Protein AF-A0A3N5BMS4-F1 (afdb_monomer_lite)

Foldseek 3Di:
DDDDPPPPDDPVVVVVPPPPPPDDDFDADPVRDTDDDPVRCVVQVVPPQFVDWDWDADPVGIDIHGDQQDPPQVVSCVVCVVVCVPPPDSSQVSCSSNVHHPPDDGD

Sequence (107 aa):
MKAAKVRKKPPGERAHLEAKRTQWILKLNPKGQATIPLEVRRVLGVGGECRELKLVAMEDGFRLLPHKPPLPVHQYIGYCAEELAEVEDPVAFVRELRGRPAGTPEE

pLDDT: mean 72.23, std 15.92, range [38.53, 94.88]

Radius of gyration: 19.87 Å; chains: 1; bounding box: 55×51×42 Å

Structure (mmCIF, N/CA/C/O backbone):
data_AF-A0A3N5BMS4-F1
#
_entry.id   AF-A0A3N5BMS4-F1
#
loop_
_atom_site.group_PDB
_atom_site.id
_atom_site.type_symbol
_atom_site.label_atom_id
_atom_site.label_alt_id
_atom_site.label_comp_id
_atom_site.label_asym_id
_atom_site.label_entity_id
_atom_site.label_seq_id
_atom_site.pdbx_PDB_ins_code
_atom_site.Cartn_x
_atom_site.Cartn_y
_atom_site.Cartn_z
_atom_site.occupancy
_atom_site.B_iso_or_equiv
_atom_site.auth_seq_id
_atom_site.auth_comp_id
_atom_site.auth_asym_id
_atom_site.auth_atom_id
_atom_site.pdbx_PDB_model_num
ATOM 1 N N . MET A 1 1 ? -40.712 -39.219 6.177 1.00 40.88 1 MET A N 1
ATOM 2 C CA . MET A 1 1 ? -39.506 -38.492 6.637 1.00 40.88 1 MET A CA 1
ATOM 3 C C . MET A 1 1 ? -39.169 -37.423 5.601 1.00 40.88 1 MET A C 1
ATOM 5 O O . MET A 1 1 ? -38.992 -37.774 4.444 1.00 40.88 1 MET A O 1
ATOM 9 N N . LYS A 1 2 ? -39.191 -36.128 5.954 1.00 38.53 2 LYS A N 1
ATOM 10 C CA . LYS A 1 2 ? -38.887 -35.026 5.018 1.00 38.53 2 LYS A CA 1
ATOM 11 C C . LYS A 1 2 ? -37.421 -34.615 5.184 1.00 38.53 2 LYS A C 1
ATOM 13 O O . LYS A 1 2 ? -37.029 -34.203 6.269 1.00 38.53 2 LYS A O 1
ATOM 18 N N . ALA A 1 3 ? -36.626 -34.736 4.123 1.00 41.41 3 ALA A N 1
ATOM 19 C CA . ALA A 1 3 ? -35.235 -34.294 4.108 1.00 41.41 3 ALA A CA 1
ATOM 20 C C . ALA A 1 3 ? -35.166 -32.757 4.115 1.00 41.41 3 ALA A C 1
ATOM 22 O O . ALA A 1 3 ? -35.675 -32.095 3.207 1.00 41.41 3 ALA A O 1
ATOM 23 N N . ALA A 1 4 ? -34.545 -32.185 5.147 1.00 46.28 4 ALA A N 1
ATOM 24 C CA . ALA A 1 4 ? -34.273 -30.758 5.227 1.00 46.28 4 ALA A CA 1
ATOM 25 C C . ALA A 1 4 ? -33.188 -30.385 4.204 1.00 46.28 4 ALA A C 1
ATOM 27 O O . ALA A 1 4 ? -32.034 -30.800 4.317 1.00 46.28 4 ALA A O 1
ATOM 28 N N . LYS A 1 5 ? -33.552 -29.591 3.190 1.00 45.22 5 LYS A N 1
ATOM 29 C CA . LYS A 1 5 ? -32.589 -28.964 2.276 1.00 45.22 5 LYS A CA 1
ATOM 30 C C . LYS A 1 5 ? -31.768 -27.936 3.058 1.00 45.22 5 LYS A C 1
ATOM 32 O O . LYS A 1 5 ? -32.195 -26.798 3.236 1.00 45.22 5 LYS A O 1
ATOM 37 N N . VAL A 1 6 ? -30.576 -28.333 3.499 1.00 52.16 6 VAL A N 1
ATOM 38 C CA . VAL A 1 6 ? -29.551 -27.415 4.006 1.00 52.16 6 VAL A CA 1
ATOM 39 C C . VAL A 1 6 ? -29.102 -26.537 2.838 1.00 52.16 6 VAL A C 1
ATOM 41 O O . VAL A 1 6 ? -28.306 -26.949 1.994 1.00 52.16 6 VAL A O 1
ATOM 44 N N . ARG A 1 7 ? -29.654 -25.322 2.757 1.00 50.88 7 ARG A N 1
ATOM 45 C CA . ARG A 1 7 ? -29.160 -24.270 1.864 1.00 50.88 7 ARG A CA 1
ATOM 46 C C . ARG A 1 7 ? -27.725 -23.943 2.285 1.00 50.88 7 ARG A C 1
ATOM 48 O O . ARG A 1 7 ? -27.510 -23.271 3.290 1.00 50.88 7 ARG A O 1
ATOM 55 N N . LYS A 1 8 ? -26.735 -24.434 1.534 1.00 52.97 8 LYS A N 1
ATOM 56 C CA . LYS A 1 8 ? -25.354 -23.952 1.644 1.00 52.97 8 LYS A CA 1
ATOM 57 C C . LYS A 1 8 ? -25.355 -22.483 1.211 1.00 52.97 8 LYS A C 1
ATOM 59 O O . LYS A 1 8 ? -25.561 -22.189 0.038 1.00 52.97 8 LYS A O 1
ATOM 64 N N . LYS A 1 9 ? -25.201 -21.576 2.179 1.00 51.25 9 LYS A N 1
ATOM 65 C CA . LYS A 1 9 ? -24.983 -20.145 1.935 1.00 51.25 9 LYS A CA 1
ATOM 66 C C . LYS A 1 9 ? -23.752 -19.941 1.032 1.00 51.25 9 LYS A C 1
ATOM 68 O O 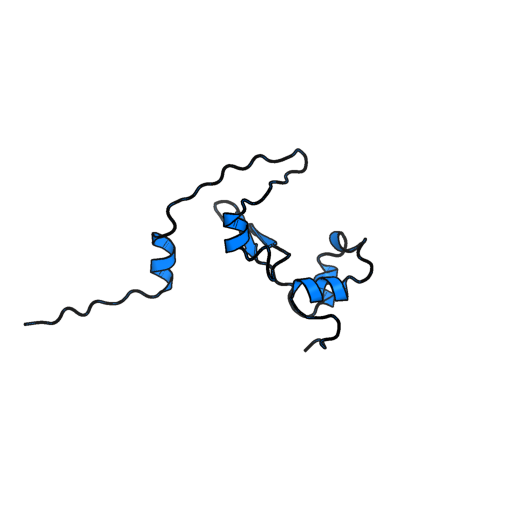. LYS A 1 9 ? -22.817 -20.744 1.120 1.00 51.25 9 LYS A O 1
ATOM 73 N N . PRO A 1 10 ? -23.762 -18.918 0.158 1.00 51.47 10 PRO A N 1
ATOM 74 C CA . PRO A 1 10 ? -22.697 -18.678 -0.808 1.00 51.47 10 PRO A CA 1
ATOM 75 C C . PRO A 1 10 ? -21.346 -18.418 -0.116 1.00 51.47 10 PRO A C 1
ATOM 77 O O . PRO A 1 10 ? -21.322 -17.954 1.028 1.00 51.47 10 PRO A O 1
ATOM 80 N N . PRO A 1 11 ? -20.214 -18.681 -0.797 1.00 50.66 11 PRO A N 1
ATOM 81 C CA . PRO A 1 11 ? -18.871 -18.621 -0.204 1.00 50.66 11 PRO A CA 1
ATOM 82 C C . PRO A 1 11 ? -18.518 -17.267 0.434 1.00 50.66 11 PRO A C 1
ATOM 84 O O . PRO A 1 11 ? -17.697 -17.217 1.346 1.00 50.66 11 PRO A O 1
ATOM 87 N N . GLY A 1 12 ? -19.170 -16.183 -0.003 1.00 47.53 12 GLY A N 1
ATOM 88 C CA . GLY A 1 12 ? -18.923 -14.824 0.482 1.00 47.53 12 GLY A CA 1
ATOM 89 C C . GLY A 1 12 ? -19.374 -14.547 1.921 1.00 47.53 12 GLY A C 1
ATOM 90 O O . GLY A 1 12 ? -18.756 -13.729 2.590 1.00 47.53 12 GLY A O 1
ATOM 91 N N . GLU A 1 13 ? -20.393 -15.242 2.445 1.00 44.44 13 GLU A N 1
ATOM 92 C CA . GLU A 1 13 ? -20.859 -15.009 3.828 1.00 44.44 13 GLU A CA 1
ATOM 93 C C . GLU A 1 13 ? -19.984 -15.708 4.882 1.00 44.44 13 GLU A C 1
ATOM 95 O O . GLU A 1 13 ? -19.942 -15.276 6.032 1.00 44.44 13 GLU A O 1
ATOM 100 N N . ARG A 1 14 ? -19.256 -16.775 4.514 1.00 44.91 14 ARG A N 1
ATOM 101 C CA . ARG A 1 14 ? -18.364 -17.488 5.449 1.00 44.91 14 ARG A CA 1
ATOM 102 C C . ARG A 1 14 ? -17.060 -16.740 5.708 1.00 44.91 14 ARG A C 1
ATOM 104 O O . ARG A 1 14 ? -16.582 -16.750 6.836 1.00 44.91 14 ARG A O 1
ATOM 111 N N . ALA A 1 15 ? -16.536 -16.028 4.709 1.00 46.62 15 ALA A N 1
ATOM 112 C CA . ALA A 1 15 ? -15.312 -15.239 4.864 1.00 46.62 15 ALA A CA 1
ATOM 113 C C . ALA A 1 15 ? -15.463 -14.083 5.875 1.00 46.62 15 ALA A C 1
ATOM 115 O O . ALA A 1 15 ? -14.472 -13.613 6.425 1.00 46.62 15 ALA A O 1
ATOM 116 N N . HIS A 1 16 ? -16.697 -13.650 6.157 1.00 45.69 16 HIS A N 1
ATOM 117 C CA . HIS A 1 16 ? -16.968 -12.509 7.032 1.00 45.69 16 HIS A CA 1
ATOM 118 C C . HIS A 1 16 ? -17.083 -12.861 8.526 1.00 45.69 16 HIS A C 1
ATOM 120 O O . HIS A 1 16 ? -17.004 -11.963 9.363 1.00 45.69 16 HIS A O 1
ATOM 126 N N . LEU A 1 17 ? -17.272 -14.143 8.870 1.00 42.25 17 LEU A N 1
ATOM 127 C CA . LEU A 1 17 ? -17.552 -14.597 10.243 1.00 42.25 17 LEU A CA 1
ATOM 128 C C . LEU A 1 17 ? -16.336 -15.200 10.970 1.00 42.25 17 LEU A C 1
ATOM 130 O O . LEU A 1 17 ? -16.333 -15.236 12.197 1.00 42.25 17 LEU A O 1
ATOM 134 N N . GLU A 1 18 ? -15.300 -15.641 10.250 1.00 44.16 18 GLU A N 1
ATOM 135 C CA . GLU A 1 18 ? -14.131 -16.320 10.843 1.00 44.16 18 GLU A CA 1
ATOM 136 C C . GLU A 1 18 ? -12.880 -15.448 10.996 1.00 44.16 18 GLU A C 1
ATOM 138 O O . GLU A 1 18 ? -11.908 -15.873 11.626 1.00 44.16 18 GLU A O 1
ATOM 143 N N . ALA A 1 19 ? -12.902 -14.199 10.524 1.00 51.31 19 ALA A N 1
ATOM 144 C CA . ALA A 1 19 ? -11.912 -13.219 10.946 1.00 51.31 19 ALA A CA 1
ATOM 145 C C . ALA A 1 19 ? -12.222 -12.812 12.396 1.00 51.31 19 ALA A C 1
ATOM 147 O O . ALA A 1 19 ? -12.854 -11.788 12.658 1.00 51.31 19 ALA A O 1
ATOM 148 N N . LYS A 1 20 ? -11.795 -13.638 13.363 1.00 53.62 20 LYS A N 1
ATOM 149 C CA . LYS A 1 20 ? -11.589 -13.193 14.747 1.00 53.62 20 LYS A CA 1
ATOM 150 C C . LYS A 1 20 ? -10.928 -11.818 14.668 1.00 53.62 20 LYS A C 1
ATOM 152 O O . LYS A 1 20 ? -9.899 -11.687 14.014 1.00 53.62 20 LYS A O 1
ATOM 157 N N . ARG A 1 21 ? -11.589 -10.818 15.259 1.00 59.59 21 ARG A N 1
ATOM 158 C CA . ARG A 1 21 ? -11.266 -9.383 15.250 1.00 59.59 21 ARG A CA 1
ATOM 159 C C . ARG A 1 21 ? -9.844 -9.115 15.754 1.00 59.59 21 ARG A C 1
ATOM 161 O O . ARG A 1 21 ? -9.657 -8.651 16.874 1.00 59.59 21 ARG A O 1
ATOM 168 N N . THR A 1 22 ? -8.833 -9.429 14.961 1.00 73.00 22 THR A N 1
ATOM 169 C CA . THR A 1 22 ? -7.472 -9.013 15.257 1.00 73.00 22 THR A CA 1
ATOM 170 C C . THR A 1 22 ? -7.420 -7.522 14.976 1.00 73.00 22 THR A C 1
ATOM 172 O O . THR A 1 22 ? -7.564 -7.085 13.837 1.00 73.00 22 THR A O 1
ATOM 175 N N . GLN A 1 23 ? -7.316 -6.737 16.041 1.00 81.31 23 GLN A N 1
ATOM 176 C CA . GLN A 1 23 ? -7.134 -5.299 15.964 1.00 81.31 23 GLN A CA 1
ATOM 177 C C . GLN A 1 23 ? -5.647 -5.005 16.130 1.00 81.31 23 GLN A C 1
ATOM 179 O O . GLN A 1 23 ? -5.017 -5.482 17.074 1.00 81.31 23 GLN A O 1
ATOM 184 N N . TRP A 1 24 ? -5.096 -4.198 15.229 1.00 83.69 24 TRP A N 1
ATOM 185 C CA . TRP A 1 24 ? -3.731 -3.696 15.340 1.00 83.69 24 TRP A CA 1
ATOM 186 C C . TRP A 1 24 ? -3.780 -2.208 15.671 1.00 83.69 24 TRP A C 1
ATOM 188 O O . TRP A 1 24 ? -4.373 -1.425 14.932 1.00 83.69 24 TRP A O 1
ATOM 198 N N . ILE A 1 25 ? -3.158 -1.820 16.782 1.00 89.38 25 ILE A N 1
ATOM 199 C CA . ILE A 1 25 ? -2.928 -0.415 17.124 1.00 89.38 25 ILE A CA 1
ATOM 200 C C . ILE A 1 25 ? -1.513 -0.075 16.659 1.00 89.38 25 ILE A C 1
ATOM 202 O O . ILE A 1 25 ? -0.547 -0.674 17.129 1.00 89.38 25 ILE A O 1
ATOM 206 N N . LEU A 1 26 ? -1.393 0.860 15.715 1.00 91.12 26 LEU A N 1
ATOM 207 C CA . LEU A 1 26 ? -0.116 1.264 15.129 1.00 91.12 26 LEU A CA 1
ATOM 208 C C . LEU A 1 26 ? 0.242 2.683 15.570 1.00 91.12 26 LEU A C 1
ATOM 210 O O . LEU A 1 26 ? -0.611 3.568 15.606 1.00 91.12 26 LEU A O 1
ATOM 214 N N . LYS A 1 27 ? 1.521 2.906 15.879 1.00 94.00 27 LYS A N 1
ATOM 215 C CA . LYS A 1 27 ? 2.052 4.243 16.149 1.00 94.00 27 LYS A CA 1
ATOM 216 C C . LYS A 1 27 ? 2.465 4.897 14.833 1.00 94.00 27 LYS A C 1
ATOM 218 O O . LYS A 1 27 ? 3.246 4.315 14.083 1.00 94.00 27 LYS A O 1
ATOM 223 N N . LEU A 1 28 ? 1.975 6.110 14.595 1.00 93.81 28 LEU A N 1
ATOM 224 C CA . LEU A 1 28 ? 2.412 6.936 13.474 1.00 93.81 28 LEU A CA 1
ATOM 225 C C . LEU A 1 28 ? 3.714 7.664 13.821 1.00 93.81 28 LEU A C 1
ATOM 227 O O . LEU A 1 28 ? 3.905 8.122 14.951 1.00 93.81 28 LEU A O 1
ATOM 231 N N . ASN A 1 29 ? 4.608 7.782 12.843 1.00 92.25 29 ASN A N 1
ATOM 232 C CA . ASN A 1 29 ? 5.732 8.710 12.920 1.00 92.25 29 ASN A CA 1
ATOM 233 C C . ASN A 1 29 ? 5.270 10.153 12.581 1.00 92.25 29 ASN A C 1
ATOM 235 O O . ASN A 1 29 ? 4.141 10.342 12.125 1.00 92.25 29 ASN A O 1
ATOM 239 N N . PRO A 1 30 ? 6.119 11.186 12.755 1.00 94.88 30 PRO A N 1
ATOM 240 C CA . PRO A 1 30 ? 5.757 12.573 12.431 1.00 94.88 30 PRO A CA 1
ATOM 241 C C . PRO A 1 30 ? 5.389 12.831 10.961 1.00 94.88 30 PRO A C 1
ATOM 243 O O . PRO A 1 30 ? 4.791 13.856 10.660 1.00 94.88 30 PRO A O 1
ATOM 246 N N . LYS A 1 31 ? 5.728 11.911 10.048 1.00 92.00 31 LYS A N 1
ATOM 247 C CA . LYS A 1 31 ? 5.340 11.961 8.630 1.00 92.00 31 LYS A CA 1
ATOM 248 C C . LYS A 1 31 ? 4.008 11.247 8.352 1.00 92.00 31 LYS A C 1
ATOM 250 O O . LYS A 1 31 ? 3.643 11.082 7.196 1.00 92.00 31 LYS A O 1
ATOM 255 N N . GLY A 1 32 ? 3.304 10.774 9.384 1.00 89.56 32 GLY A N 1
ATOM 256 C CA . GLY A 1 32 ? 2.036 10.056 9.238 1.00 89.56 32 GLY A CA 1
ATOM 257 C C . GLY A 1 32 ? 2.177 8.611 8.749 1.00 89.56 32 GLY A C 1
ATOM 258 O O . GLY A 1 32 ? 1.202 8.027 8.289 1.00 89.56 32 GLY A O 1
ATOM 259 N N . GLN A 1 33 ? 3.367 8.012 8.841 1.00 91.00 33 GLN A N 1
ATOM 260 C CA . GLN A 1 33 ? 3.622 6.647 8.371 1.00 91.00 33 GLN A CA 1
ATOM 261 C C . GLN A 1 33 ? 3.556 5.642 9.528 1.00 91.00 33 GLN A C 1
ATOM 263 O O . GLN A 1 33 ? 4.006 5.933 10.639 1.00 91.00 33 GLN A O 1
ATOM 268 N N . ALA A 1 34 ? 3.063 4.433 9.247 1.00 91.44 34 ALA A N 1
ATOM 269 C CA . ALA A 1 34 ? 3.120 3.281 10.147 1.00 91.44 34 ALA A CA 1
ATOM 270 C C . ALA A 1 34 ? 3.629 2.033 9.421 1.00 91.44 34 ALA A C 1
ATOM 272 O O . ALA A 1 34 ? 3.343 1.807 8.246 1.00 91.44 34 ALA A O 1
ATOM 273 N N . THR A 1 35 ? 4.344 1.186 10.158 1.00 89.12 35 THR A N 1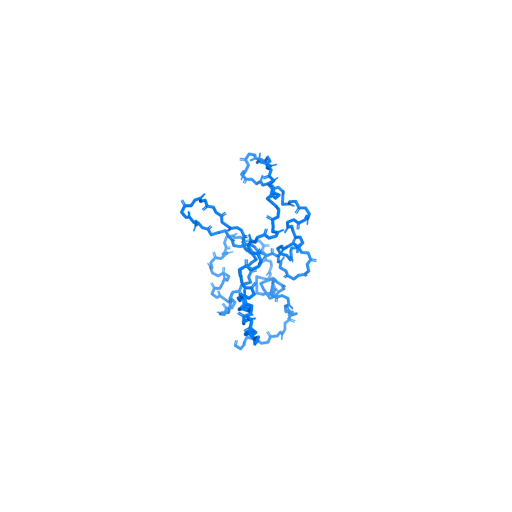
ATOM 274 C CA . THR A 1 35 ? 4.798 -0.112 9.658 1.00 89.12 35 THR A CA 1
ATOM 275 C C . THR A 1 35 ? 3.646 -1.113 9.678 1.00 89.12 35 THR A C 1
ATOM 277 O O . THR A 1 35 ? 3.072 -1.384 10.733 1.00 89.12 35 THR A O 1
ATOM 280 N N . ILE A 1 36 ? 3.335 -1.703 8.522 1.00 88.56 36 ILE A N 1
ATOM 281 C CA . ILE A 1 36 ? 2.300 -2.737 8.399 1.00 88.56 36 ILE A CA 1
ATOM 282 C C . ILE A 1 36 ? 2.795 -4.044 9.060 1.00 88.56 36 ILE A C 1
ATOM 284 O O . ILE A 1 36 ? 3.857 -4.553 8.670 1.00 88.56 36 ILE A O 1
ATOM 288 N N . PRO A 1 37 ? 2.046 -4.626 10.023 1.00 89.44 37 PRO A N 1
ATOM 289 C CA . PRO A 1 37 ? 2.401 -5.894 10.664 1.00 89.44 37 PRO A CA 1
ATOM 290 C C . PRO A 1 37 ? 2.626 -7.028 9.659 1.00 89.44 37 PRO A C 1
ATOM 292 O O . PRO A 1 37 ? 2.029 -7.054 8.581 1.00 89.44 37 PRO A O 1
ATOM 295 N N . LEU A 1 38 ? 3.492 -7.984 10.004 1.00 86.50 38 LEU A N 1
ATOM 296 C CA . LEU A 1 38 ? 3.891 -9.067 9.097 1.00 86.50 38 LEU A CA 1
ATOM 297 C C . LEU A 1 38 ? 2.696 -9.909 8.624 1.00 86.50 38 LEU A C 1
ATOM 299 O O . LEU A 1 38 ? 2.618 -10.264 7.451 1.00 86.50 38 LEU A O 1
ATOM 303 N N . GLU A 1 39 ? 1.754 -10.200 9.513 1.00 86.31 39 GLU A N 1
ATOM 304 C CA . GLU A 1 39 ? 0.542 -10.962 9.217 1.00 86.31 39 GLU A CA 1
ATOM 305 C C . GLU A 1 39 ? -0.329 -10.229 8.196 1.00 86.31 39 GLU A C 1
ATOM 307 O O . GLU A 1 39 ? -0.787 -10.827 7.224 1.00 86.31 39 GLU A O 1
ATOM 312 N N . VAL A 1 40 ? -0.490 -8.916 8.372 1.00 86.62 40 VAL A N 1
ATOM 313 C CA . VAL A 1 40 ? -1.255 -8.068 7.451 1.00 86.62 40 VAL A CA 1
ATOM 314 C C . VAL A 1 40 ? -0.554 -7.991 6.094 1.00 86.62 40 VAL A C 1
ATOM 316 O O . VAL A 1 40 ? -1.211 -8.120 5.064 1.00 86.62 40 VAL A O 1
ATOM 319 N N . ARG A 1 41 ? 0.783 -7.880 6.065 1.00 85.31 41 ARG A N 1
ATOM 320 C CA . ARG A 1 41 ? 1.564 -7.918 4.814 1.00 85.31 41 ARG A CA 1
ATOM 321 C C . ARG A 1 41 ? 1.330 -9.202 4.023 1.00 85.31 41 ARG A C 1
ATOM 323 O O . ARG A 1 41 ? 1.120 -9.131 2.817 1.00 85.31 41 ARG A O 1
ATOM 330 N N . ARG A 1 42 ? 1.306 -10.359 4.693 1.00 83.06 42 ARG A N 1
ATOM 331 C CA . ARG A 1 42 ? 1.026 -11.654 4.047 1.00 83.06 42 ARG A CA 1
ATOM 332 C C . ARG A 1 42 ? -0.370 -11.694 3.430 1.00 83.06 42 ARG A C 1
ATOM 334 O O . ARG A 1 42 ? -0.508 -12.153 2.303 1.00 83.06 42 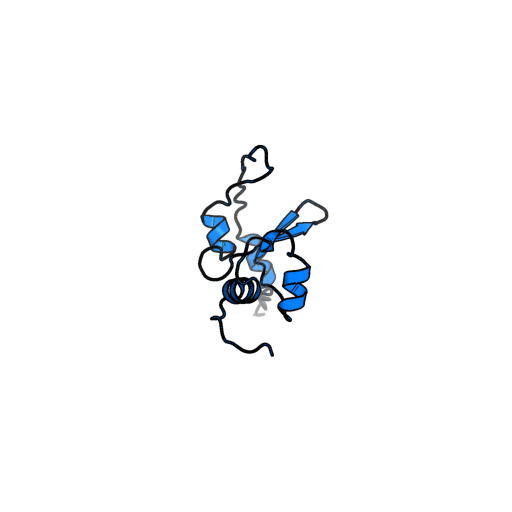ARG A O 1
ATOM 341 N N . VAL A 1 43 ? -1.380 -11.174 4.131 1.00 82.62 43 VAL A N 1
ATOM 342 C CA . VAL A 1 43 ? -2.760 -11.087 3.616 1.00 82.62 43 VAL A CA 1
ATOM 343 C C . VAL A 1 43 ? -2.854 -10.143 2.415 1.00 82.62 43 VAL A C 1
ATOM 345 O O . VAL A 1 43 ? -3.549 -10.444 1.450 1.00 82.62 43 VAL A O 1
ATOM 348 N N . LEU A 1 44 ? -2.129 -9.025 2.449 1.00 79.75 44 LEU A N 1
ATOM 349 C CA . LEU A 1 44 ? -2.063 -8.067 1.343 1.00 79.75 44 LEU A CA 1
ATOM 350 C C . LEU A 1 44 ? -1.180 -8.546 0.173 1.00 79.75 44 LEU A C 1
ATOM 352 O O . LEU A 1 44 ? -1.099 -7.860 -0.841 1.00 79.75 44 LEU A O 1
ATOM 356 N N . GLY A 1 45 ? -0.492 -9.687 0.292 1.00 74.75 45 GLY A N 1
ATOM 357 C CA . GLY A 1 45 ? 0.454 -10.156 -0.727 1.00 74.75 45 GLY A CA 1
ATOM 358 C C . GLY A 1 45 ? 1.721 -9.297 -0.851 1.00 74.75 45 GLY A C 1
ATOM 359 O O . GLY A 1 45 ? 2.436 -9.395 -1.852 1.00 74.75 45 GLY A O 1
ATOM 360 N N . VAL A 1 46 ? 2.014 -8.469 0.160 1.00 68.06 46 VAL A N 1
ATOM 361 C CA . VAL A 1 46 ? 3.194 -7.596 0.232 1.00 68.06 46 VAL A CA 1
ATOM 362 C C . VAL A 1 46 ? 4.407 -8.461 0.577 1.00 68.06 46 VAL A C 1
ATOM 364 O O . VAL A 1 46 ? 4.678 -8.743 1.746 1.00 68.06 46 VAL A O 1
ATOM 367 N N . GLY A 1 47 ? 5.095 -8.946 -0.456 1.00 56.94 47 GLY A N 1
ATOM 368 C CA . GLY A 1 47 ? 6.262 -9.829 -0.335 1.00 56.94 47 GLY A CA 1
ATOM 369 C C . GLY A 1 47 ? 6.429 -10.849 -1.467 1.00 56.94 47 GLY A C 1
ATOM 370 O O . GLY A 1 47 ? 7.492 -11.449 -1.559 1.00 56.94 47 GLY A O 1
ATOM 371 N N . GLY A 1 48 ? 5.411 -11.036 -2.318 1.00 61.81 48 GLY A N 1
ATOM 372 C CA . GLY A 1 48 ? 5.499 -11.866 -3.529 1.00 61.81 48 GLY A CA 1
ATOM 373 C C . GLY A 1 48 ? 5.469 -11.025 -4.806 1.00 61.81 48 GLY A C 1
ATOM 374 O O . GLY A 1 48 ? 6.487 -10.863 -5.467 1.00 61.81 48 GLY A O 1
ATOM 375 N N . GLU A 1 49 ? 4.299 -10.456 -5.116 1.00 54.59 49 GLU A N 1
ATOM 376 C CA . GLU A 1 49 ? 4.034 -9.746 -6.383 1.00 54.59 49 GLU A CA 1
ATOM 377 C C . GLU A 1 49 ? 3.458 -8.333 -6.186 1.00 54.59 49 GLU A C 1
ATOM 379 O O . GLU A 1 49 ? 3.612 -7.480 -7.053 1.00 54.59 49 GLU A O 1
ATOM 384 N N . CYS A 1 50 ? 2.806 -8.056 -5.050 1.00 57.56 50 CYS A N 1
ATOM 385 C CA . CYS A 1 50 ? 2.164 -6.769 -4.797 1.00 57.56 50 CYS A CA 1
ATOM 386 C C . CYS A 1 50 ? 3.126 -5.829 -4.069 1.00 57.56 50 CYS A C 1
ATOM 388 O O . CYS A 1 50 ? 3.438 -6.032 -2.893 1.00 57.56 50 CYS A O 1
ATOM 390 N N . ARG A 1 51 ? 3.594 -4.796 -4.769 1.00 70.75 51 ARG A N 1
ATOM 391 C CA . ARG A 1 51 ? 4.504 -3.777 -4.220 1.00 70.75 51 ARG A CA 1
ATOM 392 C C . ARG A 1 51 ? 3.835 -2.427 -3.968 1.00 70.75 51 ARG A C 1
ATOM 394 O O . ARG A 1 51 ? 4.462 -1.539 -3.406 1.00 70.75 51 ARG A O 1
ATOM 401 N N . GLU A 1 52 ? 2.560 -2.302 -4.320 1.00 78.38 52 GLU A N 1
ATOM 402 C CA . GLU A 1 52 ? 1.798 -1.068 -4.184 1.00 78.38 52 GLU A CA 1
ATOM 403 C C . GLU A 1 52 ? 0.437 -1.320 -3.532 1.00 78.38 52 GLU A C 1
ATOM 405 O O . GLU A 1 52 ? -0.163 -2.386 -3.688 1.00 78.38 52 GLU A O 1
ATOM 410 N N . LEU A 1 53 ? -0.050 -0.346 -2.764 1.00 84.75 53 LEU A N 1
ATOM 411 C CA . LEU A 1 53 ? -1.314 -0.426 -2.038 1.00 84.75 53 LEU A CA 1
ATOM 412 C C . LEU A 1 53 ? -2.176 0.786 -2.380 1.00 84.75 53 LEU A C 1
ATOM 414 O O . LEU A 1 53 ? -1.680 1.905 -2.439 1.00 84.75 53 LEU A O 1
ATOM 418 N N . LYS A 1 54 ? -3.483 0.571 -2.538 1.00 86.31 54 LYS A N 1
ATOM 419 C CA . LYS A 1 54 ? -4.468 1.645 -2.689 1.00 86.31 54 LYS A CA 1
ATOM 420 C C . LYS A 1 54 ? -5.168 1.893 -1.359 1.00 86.31 54 LYS A C 1
ATOM 422 O O . LYS A 1 54 ? -5.649 0.951 -0.721 1.00 86.31 54 LYS A O 1
ATOM 427 N N . LEU A 1 55 ? -5.245 3.159 -0.966 1.00 88.75 55 LEU A N 1
ATOM 428 C CA . LEU A 1 55 ? -6.023 3.618 0.178 1.00 88.75 55 LEU A CA 1
ATOM 429 C C . LEU A 1 55 ? -7.373 4.137 -0.325 1.00 88.75 55 LEU A C 1
ATOM 431 O O . LEU A 1 55 ? -7.424 5.058 -1.132 1.00 88.75 55 LEU A O 1
ATOM 435 N N . VAL A 1 56 ? -8.468 3.528 0.126 1.00 88.62 56 VAL A N 1
ATOM 436 C CA . VAL A 1 56 ? -9.831 3.879 -0.296 1.00 88.62 56 VAL A CA 1
ATOM 437 C C . VAL A 1 56 ? -10.597 4.440 0.894 1.00 88.62 56 VAL A C 1
ATOM 439 O O . VAL A 1 56 ? -10.691 3.772 1.924 1.00 88.62 56 VAL A O 1
ATOM 442 N N . ALA A 1 57 ? -11.143 5.648 0.747 1.00 91.75 57 ALA A N 1
ATOM 443 C CA . ALA A 1 57 ? -12.043 6.247 1.728 1.00 91.75 57 ALA A CA 1
ATOM 444 C C . ALA A 1 57 ? -13.404 5.531 1.728 1.00 91.75 57 ALA A C 1
ATOM 446 O O . ALA A 1 57 ? -13.956 5.222 0.672 1.00 91.75 57 ALA A O 1
ATOM 447 N N . MET A 1 58 ? -13.930 5.273 2.919 1.00 92.62 58 MET A N 1
ATOM 448 C CA . MET A 1 58 ? -15.226 4.651 3.192 1.00 92.62 58 MET A CA 1
ATOM 449 C C . MET A 1 58 ? -16.001 5.530 4.186 1.00 92.62 58 MET A C 1
ATOM 451 O O . MET A 1 58 ? -15.437 6.453 4.769 1.00 92.62 58 MET A O 1
ATOM 455 N N . GLU A 1 59 ? -17.279 5.228 4.421 1.00 92.94 59 GLU A N 1
ATOM 456 C CA . GLU A 1 59 ? -18.124 5.983 5.365 1.00 92.94 59 GLU A CA 1
ATOM 457 C C . GLU A 1 59 ? -17.561 6.016 6.797 1.00 92.94 59 GLU A C 1
ATOM 459 O O . GLU A 1 59 ? -17.698 7.016 7.496 1.00 92.94 59 GLU A O 1
ATOM 464 N N . ASP A 1 60 ? -16.906 4.937 7.227 1.00 90.94 60 ASP A N 1
ATOM 465 C CA . ASP A 1 60 ? -16.411 4.728 8.589 1.00 90.94 60 ASP A CA 1
ATOM 466 C C . ASP A 1 60 ? -14.877 4.770 8.709 1.00 90.94 60 ASP A C 1
ATOM 468 O O . ASP A 1 60 ? -14.324 4.447 9.761 1.00 90.94 60 ASP A O 1
ATOM 472 N N . GLY A 1 61 ? -14.170 5.177 7.650 1.00 91.00 61 GLY A N 1
ATOM 473 C CA . GLY A 1 61 ? -12.714 5.294 7.669 1.00 91.00 61 GLY A CA 1
ATOM 474 C C . GLY A 1 61 ? -12.069 4.945 6.337 1.00 91.00 61 GLY A C 1
ATOM 475 O O . GLY A 1 61 ? -12.458 5.453 5.290 1.00 91.00 61 GLY A O 1
ATOM 476 N N . PHE A 1 62 ? -11.046 4.091 6.371 1.00 90.00 62 PHE A N 1
ATOM 477 C CA . PHE A 1 62 ? -10.257 3.754 5.190 1.00 90.00 62 PHE A CA 1
ATOM 478 C C . PHE A 1 62 ? -10.013 2.255 5.075 1.00 90.00 62 PHE A C 1
ATOM 480 O O . PHE A 1 62 ? -9.855 1.549 6.072 1.00 90.00 62 PHE A O 1
ATOM 487 N N . ARG A 1 63 ? -9.915 1.773 3.834 1.00 89.06 63 ARG A N 1
ATOM 488 C CA . ARG A 1 63 ? -9.447 0.422 3.517 1.00 89.06 63 ARG A CA 1
ATOM 489 C C . ARG A 1 63 ? -8.151 0.491 2.739 1.00 89.06 63 ARG A C 1
ATOM 491 O O . ARG A 1 63 ? -8.056 1.200 1.741 1.00 89.06 63 ARG A O 1
ATOM 498 N N . LEU A 1 64 ? -7.187 -0.306 3.175 1.00 87.88 64 LEU A N 1
ATOM 499 C CA . LEU A 1 64 ? -5.950 -0.538 2.450 1.00 87.88 64 LEU A CA 1
ATOM 500 C C . LEU A 1 64 ? -6.094 -1.831 1.650 1.00 87.88 64 LEU A C 1
ATOM 502 O O . LEU A 1 64 ? -6.439 -2.871 2.212 1.00 87.88 64 LEU A O 1
ATOM 506 N N . LEU A 1 65 ? -5.872 -1.762 0.342 1.00 86.88 65 LEU A N 1
ATOM 507 C CA . LEU A 1 65 ? -6.043 -2.891 -0.569 1.00 86.88 65 LEU A CA 1
ATOM 508 C C . LEU A 1 65 ? -4.798 -3.055 -1.447 1.00 86.88 65 LEU A C 1
ATOM 510 O O . LEU A 1 65 ? -4.165 -2.051 -1.773 1.00 86.88 65 LEU A O 1
ATOM 514 N N . PRO A 1 66 ? -4.476 -4.280 -1.894 1.00 84.12 66 PRO A N 1
ATOM 515 C CA . PRO A 1 66 ? -3.494 -4.497 -2.951 1.00 84.12 66 PRO A CA 1
ATOM 516 C C . PRO A 1 66 ? -3.820 -3.634 -4.175 1.00 84.12 66 PRO A C 1
ATOM 518 O O . PRO A 1 66 ? -4.979 -3.588 -4.615 1.00 84.12 66 PRO A O 1
ATOM 521 N N . HIS A 1 67 ? -2.820 -2.937 -4.712 1.00 81.44 67 HIS A N 1
ATOM 522 C CA . HIS A 1 67 ? -2.942 -2.213 -5.968 1.00 81.44 67 HIS A CA 1
ATOM 523 C C . HIS A 1 67 ? -2.088 -2.878 -7.039 1.00 81.44 67 HIS A C 1
ATOM 525 O O . HIS A 1 67 ? -0.928 -3.219 -6.822 1.00 81.44 67 HIS A O 1
ATOM 531 N N . LYS A 1 68 ? -2.694 -3.057 -8.210 1.00 77.62 68 LYS A N 1
ATOM 532 C CA . LYS A 1 68 ? -1.997 -3.452 -9.422 1.00 77.62 68 LYS A CA 1
ATOM 533 C C . LYS A 1 68 ? -2.175 -2.308 -10.416 1.00 77.62 68 LYS A C 1
ATOM 535 O O . LYS A 1 68 ? -3.330 -2.065 -10.783 1.00 77.62 68 LYS A O 1
ATOM 540 N N . PRO A 1 69 ? -1.086 -1.655 -10.853 1.00 77.62 69 PRO A N 1
ATOM 541 C CA . PRO A 1 69 ? -1.149 -0.594 -11.849 1.00 77.62 69 PRO A CA 1
ATOM 542 C C . PRO A 1 69 ? -2.006 -1.015 -13.050 1.00 77.62 69 PRO A C 1
ATOM 544 O O . PRO A 1 69 ? -1.735 -2.091 -13.593 1.00 77.62 69 PRO A O 1
ATOM 547 N N . PRO A 1 70 ? -3.049 -0.266 -13.458 1.00 76.81 70 PRO A N 1
ATOM 548 C CA . PRO A 1 70 ? -3.872 -0.570 -14.631 1.00 76.81 70 PRO A CA 1
ATOM 549 C C . PRO A 1 70 ? -3.092 -0.448 -15.951 1.00 76.81 70 PRO A C 1
ATOM 551 O O . PRO A 1 70 ? -1.974 0.058 -15.986 1.00 76.81 70 PRO A O 1
ATOM 554 N N . LEU A 1 71 ? -3.660 -0.983 -17.041 1.00 74.31 71 LEU A N 1
ATOM 555 C CA . LEU A 1 71 ? -3.208 -0.654 -18.401 1.00 74.31 71 LEU A CA 1
ATOM 556 C C . LEU A 1 71 ? -4.025 0.532 -18.942 1.00 74.31 71 LEU A C 1
ATOM 558 O O . LEU A 1 71 ? -5.199 0.642 -18.581 1.00 74.31 71 LEU A O 1
ATOM 562 N N . PRO A 1 72 ? -3.444 1.353 -19.831 1.00 77.44 72 PRO A N 1
ATOM 563 C CA . PRO A 1 72 ? -2.053 1.284 -20.284 1.00 77.44 72 PRO A CA 1
ATOM 564 C C . PRO A 1 72 ? -1.085 1.968 -19.295 1.00 77.44 72 PRO A C 1
ATOM 566 O O . PRO A 1 72 ? -1.445 2.932 -18.617 1.00 77.44 72 PRO A O 1
ATOM 569 N N . VAL A 1 73 ? 0.150 1.465 -19.185 1.00 74.94 73 VAL A N 1
ATOM 570 C CA . VAL A 1 73 ? 1.114 1.852 -18.130 1.00 74.94 73 VAL A CA 1
ATOM 571 C C . VAL A 1 73 ? 1.467 3.337 -18.193 1.00 74.94 73 VAL A C 1
ATOM 573 O O . VAL A 1 73 ? 1.637 3.979 -17.160 1.00 74.94 73 VAL A O 1
ATOM 576 N N . HIS A 1 74 ? 1.522 3.911 -19.394 1.00 72.25 74 HIS A N 1
ATOM 577 C CA . HIS A 1 74 ? 1.841 5.326 -19.581 1.00 72.25 74 HIS A CA 1
ATOM 578 C C . HIS A 1 74 ? 0.818 6.269 -18.924 1.00 72.25 74 HIS A C 1
ATOM 580 O O . HIS A 1 74 ? 1.203 7.311 -18.399 1.00 72.25 74 HIS A O 1
ATOM 586 N N . GLN A 1 75 ? -0.469 5.900 -18.892 1.00 73.88 75 GLN A N 1
ATOM 587 C CA . GLN A 1 75 ? -1.486 6.685 -18.181 1.00 73.88 75 GLN A CA 1
ATOM 588 C C . GLN A 1 75 ? -1.295 6.582 -16.671 1.00 73.88 75 GLN A C 1
ATOM 590 O O . GLN A 1 75 ? -1.461 7.569 -15.962 1.00 73.88 75 GLN A O 1
ATOM 595 N N . TYR A 1 76 ? -0.898 5.404 -16.188 1.00 75.94 76 TYR A N 1
ATOM 596 C CA . TYR A 1 76 ? -0.636 5.180 -14.774 1.00 75.94 76 TYR A CA 1
ATOM 597 C C . TYR A 1 76 ? 0.542 6.007 -14.252 1.00 75.94 76 TYR A C 1
ATOM 599 O O . TYR A 1 76 ? 0.423 6.660 -13.223 1.00 75.94 76 TYR A O 1
ATOM 607 N N . ILE A 1 77 ? 1.647 6.043 -15.000 1.00 73.88 77 ILE A N 1
ATOM 608 C CA . ILE A 1 77 ? 2.824 6.856 -14.655 1.00 73.88 77 ILE A CA 1
ATOM 609 C C . ILE A 1 77 ? 2.447 8.334 -14.521 1.00 73.88 77 ILE A C 1
ATOM 611 O O . ILE A 1 77 ? 2.923 8.999 -13.609 1.00 73.88 77 ILE A O 1
ATOM 615 N N . GLY A 1 78 ? 1.551 8.835 -15.378 1.00 64.88 78 GLY A N 1
ATOM 616 C CA . GLY A 1 78 ? 1.058 10.210 -15.292 1.00 64.88 78 GLY A CA 1
ATOM 617 C C . GLY A 1 78 ? 0.350 10.538 -13.971 1.00 64.88 78 GLY A C 1
ATOM 618 O O . GLY A 1 78 ? 0.430 11.674 -13.517 1.00 64.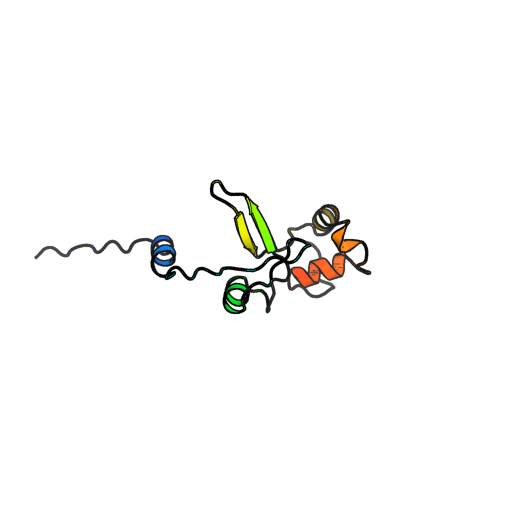88 78 GLY A O 1
ATOM 619 N N . TYR A 1 79 ? -0.297 9.558 -13.330 1.00 65.56 79 TYR A N 1
ATOM 620 C CA . TYR A 1 79 ? -0.930 9.732 -12.016 1.00 65.56 79 TYR A CA 1
ATOM 621 C C . TYR A 1 79 ? 0.059 9.684 -10.844 1.00 65.56 79 TYR A C 1
ATOM 623 O O . TYR A 1 79 ? -0.259 10.219 -9.787 1.00 65.56 79 TYR A O 1
ATOM 631 N N . CYS A 1 80 ? 1.231 9.071 -11.031 1.00 71.12 80 CYS A N 1
ATOM 632 C CA . CYS A 1 80 ? 2.269 8.888 -10.007 1.00 71.12 80 CYS A CA 1
ATOM 633 C C . CYS A 1 80 ? 3.569 9.633 -10.362 1.00 71.12 80 CYS A C 1
ATOM 635 O O . CYS A 1 80 ? 4.668 9.184 -10.033 1.00 71.12 80 CYS A O 1
ATOM 637 N N . ALA A 1 81 ? 3.468 10.722 -11.129 1.00 71.06 81 ALA A N 1
ATOM 638 C CA . ALA A 1 81 ? 4.629 11.386 -11.715 1.00 71.06 81 ALA A CA 1
ATOM 639 C C . ALA A 1 81 ? 5.580 11.969 -10.655 1.00 71.06 81 ALA A C 1
ATOM 641 O O . ALA A 1 81 ? 6.790 11.985 -10.868 1.00 71.06 81 ALA A O 1
ATOM 642 N N . GLU A 1 82 ? 5.049 12.417 -9.514 1.00 74.69 82 GLU A N 1
ATOM 643 C CA . GLU A 1 82 ? 5.849 12.955 -8.410 1.00 74.69 82 GLU A CA 1
ATOM 644 C C . GLU A 1 82 ? 6.631 11.846 -7.694 1.00 74.69 82 GLU A C 1
ATOM 646 O O . GLU A 1 82 ? 7.818 12.000 -7.412 1.00 74.69 82 GLU A O 1
ATOM 651 N N . GLU A 1 83 ? 6.003 10.694 -7.460 1.00 74.94 83 GLU A N 1
ATOM 652 C CA . GLU A 1 83 ? 6.610 9.536 -6.801 1.00 74.94 83 GLU A CA 1
ATOM 653 C C . GLU A 1 83 ? 7.627 8.809 -7.689 1.00 74.94 83 GLU A C 1
ATOM 655 O O . GLU A 1 83 ? 8.530 8.142 -7.183 1.00 74.94 83 GLU A O 1
ATOM 660 N N . LEU A 1 84 ? 7.487 8.934 -9.011 1.00 76.12 84 LEU A N 1
ATOM 661 C CA . LEU A 1 84 ? 8.367 8.317 -10.003 1.00 76.12 84 LEU A CA 1
ATOM 662 C C . LEU A 1 84 ? 9.459 9.265 -10.520 1.00 76.12 84 LEU A C 1
ATOM 664 O O . LEU A 1 84 ? 10.257 8.853 -11.358 1.00 76.12 84 LEU A O 1
ATOM 668 N N . ALA A 1 85 ? 9.530 10.506 -10.027 1.00 75.88 85 ALA A N 1
ATOM 669 C CA . ALA A 1 85 ? 10.447 11.526 -10.542 1.00 75.88 85 ALA A CA 1
ATOM 670 C C . ALA A 1 85 ? 11.936 11.138 -10.432 1.00 75.88 85 ALA A C 1
ATOM 672 O O . ALA A 1 85 ? 12.745 11.555 -11.258 1.00 75.88 85 ALA A O 1
ATOM 673 N N . GLU A 1 86 ? 12.295 10.330 -9.430 1.00 77.62 86 GLU A N 1
ATOM 674 C CA . GLU A 1 86 ? 13.665 9.846 -9.198 1.00 77.62 86 GLU A CA 1
ATOM 675 C C . GLU A 1 86 ? 13.918 8.437 -9.770 1.00 77.62 86 GLU A C 1
ATOM 677 O O . GLU A 1 86 ? 14.995 7.869 -9.585 1.00 77.62 86 GLU A O 1
ATOM 682 N N . VAL A 1 87 ? 12.934 7.844 -10.454 1.00 81.06 87 VAL A N 1
ATOM 683 C CA . VAL A 1 87 ? 13.052 6.506 -11.042 1.00 81.06 87 VAL A CA 1
ATOM 684 C C . VAL A 1 87 ? 13.624 6.615 -12.456 1.00 81.06 87 VAL A C 1
ATOM 686 O O . VAL A 1 87 ? 13.038 7.258 -13.320 1.00 81.06 87 VAL A O 1
ATOM 689 N N . GLU A 1 88 ? 14.752 5.944 -12.702 1.00 81.44 88 GLU A N 1
ATOM 690 C CA . GLU A 1 88 ? 15.482 5.990 -13.982 1.00 81.44 88 GLU A CA 1
ATOM 691 C C . GLU A 1 88 ? 14.658 5.458 -15.171 1.00 81.44 88 GLU A C 1
ATOM 693 O O . GLU A 1 88 ? 14.672 6.051 -16.248 1.00 81.44 88 GLU A O 1
ATOM 698 N N . ASP A 1 89 ? 13.893 4.379 -14.966 1.00 82.56 89 ASP A N 1
ATOM 699 C CA . ASP A 1 89 ? 12.936 3.844 -15.944 1.00 82.56 89 ASP A CA 1
ATOM 700 C C . ASP A 1 89 ? 11.566 3.584 -15.281 1.00 82.56 89 ASP A C 1
ATOM 702 O O . ASP A 1 89 ? 11.304 2.488 -14.764 1.00 82.56 89 ASP A O 1
ATOM 706 N N . PRO A 1 90 ? 10.661 4.583 -15.292 1.00 78.75 90 PRO A N 1
ATOM 707 C CA . PRO A 1 90 ? 9.328 4.459 -14.704 1.00 78.75 90 PRO A CA 1
ATOM 708 C C . PRO A 1 90 ? 8.475 3.360 -15.354 1.00 78.75 90 PRO A C 1
ATOM 710 O O . PRO A 1 90 ? 7.641 2.742 -14.690 1.00 78.75 90 PRO A O 1
ATOM 713 N N . VAL A 1 91 ? 8.680 3.071 -16.644 1.00 79.50 91 VAL A N 1
ATOM 714 C CA . VAL A 1 91 ? 7.915 2.047 -17.371 1.00 79.50 91 VAL A CA 1
ATOM 715 C C . VAL A 1 91 ? 8.355 0.652 -16.947 1.00 79.50 91 VAL A C 1
ATOM 717 O O . VAL A 1 91 ? 7.504 -0.199 -16.668 1.00 79.50 91 VAL A O 1
ATOM 720 N N . ALA A 1 92 ? 9.663 0.400 -16.868 1.00 77.81 92 ALA A N 1
ATOM 721 C CA . ALA A 1 92 ? 10.188 -0.859 -16.350 1.00 77.81 92 ALA A CA 1
ATOM 722 C C . ALA A 1 92 ? 9.799 -1.066 -14.882 1.00 77.81 92 ALA A C 1
ATOM 724 O O . ALA A 1 92 ? 9.348 -2.158 -14.529 1.00 77.81 92 ALA A O 1
ATOM 725 N N . PHE A 1 93 ? 9.871 -0.014 -14.061 1.00 78.44 93 PHE A N 1
ATOM 726 C CA . PHE A 1 93 ? 9.445 -0.060 -12.663 1.00 78.44 93 PHE A CA 1
ATOM 727 C C . PHE A 1 93 ? 7.969 -0.461 -12.526 1.00 78.44 93 PHE A C 1
ATOM 729 O O . PHE A 1 93 ? 7.649 -1.431 -11.839 1.00 78.44 93 PHE A O 1
ATOM 736 N N . VAL A 1 94 ? 7.053 0.202 -13.243 1.00 77.25 94 VAL A N 1
ATOM 737 C CA . VAL A 1 94 ? 5.617 -0.133 -13.191 1.00 77.25 94 VAL A CA 1
ATOM 738 C C . VAL A 1 94 ? 5.327 -1.536 -13.750 1.00 77.25 94 VAL A C 1
ATOM 740 O O . VAL A 1 94 ? 4.423 -2.227 -13.270 1.00 77.25 94 VAL A O 1
ATOM 743 N N . ARG A 1 95 ? 6.104 -2.020 -14.727 1.00 76.31 95 ARG A N 1
ATOM 744 C CA . ARG A 1 95 ? 6.000 -3.411 -15.210 1.00 76.31 95 ARG A CA 1
ATOM 745 C C . ARG A 1 95 ? 6.415 -4.423 -14.143 1.00 76.31 95 ARG A C 1
ATOM 747 O O . ARG A 1 95 ? 5.703 -5.414 -13.950 1.00 76.31 95 ARG A O 1
ATOM 754 N N . GLU A 1 96 ? 7.487 -4.141 -13.407 1.00 75.56 96 GLU A N 1
ATOM 755 C CA . GLU A 1 96 ? 7.929 -4.957 -12.276 1.00 75.56 96 GLU A CA 1
ATOM 756 C C . GLU A 1 96 ? 6.872 -4.993 -11.161 1.00 75.56 96 GLU A C 1
ATOM 758 O O . GLU A 1 96 ? 6.552 -6.075 -10.665 1.00 75.56 96 GLU A O 1
ATOM 763 N N . LEU A 1 97 ? 6.238 -3.853 -10.838 1.00 74.38 97 LEU A N 1
ATOM 764 C CA . LEU A 1 97 ? 5.116 -3.789 -9.884 1.00 74.38 97 LEU A CA 1
ATOM 765 C C . LEU A 1 97 ? 3.946 -4.707 -10.276 1.00 74.38 97 LEU A C 1
ATOM 767 O O . LEU A 1 97 ? 3.201 -5.177 -9.418 1.00 74.38 97 LEU A O 1
ATOM 771 N N . ARG A 1 98 ? 3.760 -4.973 -11.573 1.00 72.44 98 ARG A N 1
ATOM 772 C CA . ARG A 1 98 ? 2.710 -5.869 -12.082 1.00 72.44 98 ARG A CA 1
ATOM 773 C C . ARG A 1 98 ? 3.109 -7.346 -12.098 1.00 72.44 98 ARG A C 1
ATOM 775 O O . ARG A 1 98 ? 2.269 -8.166 -12.495 1.00 72.44 98 ARG A O 1
ATOM 782 N N . GLY A 1 99 ? 4.346 -7.672 -11.720 1.00 69.38 99 GLY A N 1
ATOM 783 C CA . GLY A 1 99 ? 4.924 -9.011 -11.822 1.00 69.38 99 GLY A CA 1
ATOM 784 C C . GLY A 1 99 ? 5.266 -9.423 -13.258 1.00 69.38 99 GLY A C 1
ATOM 785 O O . GLY A 1 99 ? 5.327 -10.616 -13.545 1.00 69.38 99 GLY A O 1
ATOM 786 N N . ARG A 1 100 ? 5.437 -8.467 -14.189 1.00 62.59 100 ARG A N 1
ATOM 787 C CA . ARG A 1 100 ? 5.848 -8.758 -15.572 1.00 62.59 100 ARG A CA 1
ATOM 788 C C . ARG A 1 100 ? 7.322 -8.386 -15.789 1.00 62.59 100 ARG A C 1
ATOM 790 O O . ARG A 1 100 ? 7.716 -7.284 -15.415 1.00 62.59 100 ARG A O 1
ATOM 797 N N . PRO A 1 101 ? 8.132 -9.256 -16.420 1.00 55.72 101 PRO A N 1
ATOM 798 C CA . PRO A 1 101 ? 9.507 -8.917 -16.769 1.00 55.72 101 PRO A CA 1
ATOM 799 C C . PRO A 1 101 ? 9.549 -7.780 -17.798 1.00 55.72 101 PRO A C 1
ATOM 801 O O . PRO A 1 101 ? 8.679 -7.676 -18.674 1.00 55.72 101 PRO A O 1
ATOM 804 N N . ALA A 1 102 ? 10.585 -6.943 -17.696 1.00 51.66 102 ALA A N 1
ATOM 805 C CA . ALA A 1 102 ? 10.878 -5.884 -18.653 1.00 51.66 102 ALA A CA 1
ATOM 806 C C . ALA A 1 102 ? 11.006 -6.489 -20.065 1.00 51.66 102 ALA A C 1
ATOM 808 O O . ALA A 1 102 ? 11.925 -7.256 -20.332 1.00 51.66 102 ALA A O 1
ATOM 809 N N . GLY A 1 103 ? 10.040 -6.204 -20.946 1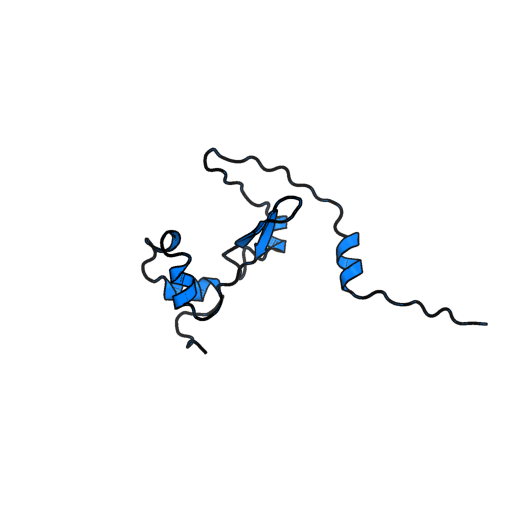.00 54.94 103 GLY A N 1
ATOM 810 C CA . GLY A 1 103 ? 10.034 -6.705 -22.329 1.00 54.94 103 GLY A CA 1
ATOM 811 C C . GLY A 1 103 ? 8.720 -7.321 -22.815 1.00 54.94 103 GLY A C 1
ATOM 812 O O . GLY A 1 103 ? 8.617 -7.656 -23.990 1.00 54.94 103 GLY A O 1
ATOM 813 N N . THR A 1 104 ? 7.695 -7.454 -21.965 1.00 56.31 104 THR A N 1
ATOM 814 C CA . THR A 1 104 ? 6.367 -7.881 -22.443 1.00 56.31 104 THR A CA 1
ATOM 815 C C . THR A 1 104 ? 5.632 -6.717 -23.127 1.00 56.31 104 THR A C 1
ATOM 817 O O . THR A 1 104 ? 5.550 -5.639 -22.529 1.00 56.31 104 THR A O 1
ATOM 820 N N . PRO A 1 105 ? 5.100 -6.904 -24.353 1.00 55.97 105 PRO A N 1
ATOM 821 C CA . PRO A 1 105 ? 4.339 -5.869 -25.051 1.00 55.97 105 PRO A CA 1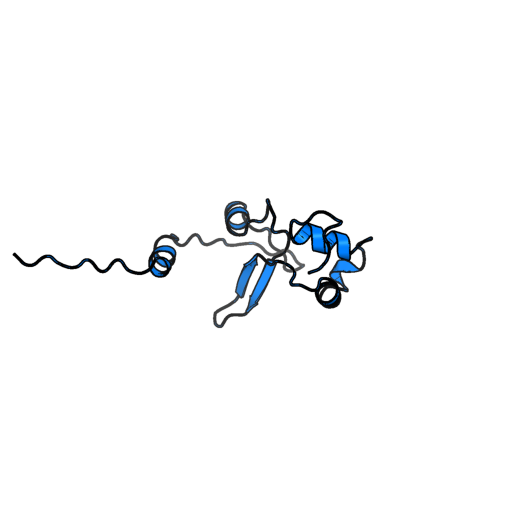
ATOM 822 C C . PRO A 1 105 ? 3.064 -5.483 -24.281 1.00 55.97 105 PRO A C 1
ATOM 824 O O . PRO A 1 105 ? 2.488 -6.299 -23.551 1.00 55.97 105 PRO A O 1
ATOM 827 N N . GLU A 1 106 ? 2.667 -4.212 -24.406 1.00 56.81 106 GLU A N 1
ATOM 828 C CA . GLU A 1 106 ? 1.352 -3.732 -23.967 1.00 56.81 106 GLU A CA 1
ATOM 829 C C . GLU A 1 106 ? 0.307 -4.272 -24.954 1.00 56.81 106 GLU A C 1
ATOM 831 O O . GLU A 1 106 ? 0.350 -3.923 -26.131 1.00 56.81 106 GLU A O 1
ATOM 836 N N . GLU A 1 107 ? -0.582 -5.147 -24.485 1.00 57.19 107 GLU A N 1
ATOM 837 C CA . GLU A 1 107 ? -1.843 -5.478 -25.167 1.00 57.19 107 GLU A CA 1
ATOM 838 C C . GLU A 1 107 ? -2.986 -4.702 -24.517 1.00 57.19 107 GLU A C 1
ATOM 840 O O . GLU A 1 107 ? -3.026 -4.683 -23.261 1.00 57.19 107 GLU A O 1
#

Organism: NCBI:txid1894989

InterPro domains:
  IPR037914 SpoVT-AbrB domain superfamily [SSF89447] (21-70)

Secondary structure (DSSP, 8-state):
----------HHHHTTTS--------PPPTTS--PPPHHHHHHTTTTTT--EEEEEEETTEEEEEEE-PPSSHHHHHHHTTTTTTT-S-HHHHHHHHTT--TT----